Protein AF-A0A537PAB4-F1 (afdb_monomer)

Foldseek 3Di:
DFDDDDDPDGDDDDDPVRVVVVVVVVVCPVPDPDDDDDDDDDCVVVVVVQVVCQVVCCVVPVDGDDCVVVVLVVVVVVCVVVQQVVWDDDPPDIGGDPDDDDDDDDD

Secondary structure (DSSP, 8-state):
-PPPTT-S----PPPHHHHHHHHHHHHHHHHS-----------HHHHHHHHHHHHHHHHHHSS---HHHHHHHHHHHHHHH-GGGG-EEETTEEE--SS--------

pLDDT: mean 88.81, std 9.01, range [49.41, 95.56]

Mean predicted aligned error: 7.57 Å

Sequence (107 aa):
SVPAAGAREVRVRMTRLRRRIAERLKAAQNTAAMLTTFNEIDMTEAIALRERYREAFEKKHGARLGFMSIFVKAAIVALKELPAVNAEIDGDDIVYKNHYDIGVAVG

Structure (mmCIF, N/CA/C/O backbone):
data_AF-A0A537PAB4-F1
#
_entry.id   AF-A0A537PAB4-F1
#
loop_
_atom_site.group_PDB
_atom_site.id
_atom_site.type_symbol
_atom_site.label_atom_id
_atom_site.label_alt_id
_atom_site.label_comp_id
_atom_site.label_asym_id
_atom_site.label_entity_id
_atom_site.label_seq_id
_atom_site.pdbx_PDB_ins_code
_atom_site.Cartn_x
_atom_site.Cartn_y
_atom_site.Cartn_z
_atom_site.occupancy
_atom_site.B_iso_or_equiv
_atom_site.auth_seq_id
_atom_site.auth_comp_id
_atom_site.auth_asym_id
_atom_site.auth_atom_id
_atom_site.pdbx_PDB_model_num
ATOM 1 N N . SER A 1 1 ? 28.835 -1.577 17.883 1.00 49.41 1 SER A N 1
ATOM 2 C CA . SER A 1 1 ? 29.528 -0.580 18.718 1.00 49.41 1 SER A CA 1
ATOM 3 C C . SER A 1 1 ? 29.946 0.576 17.828 1.00 49.41 1 SER A C 1
ATOM 5 O O . SER A 1 1 ? 30.578 0.342 16.805 1.00 49.41 1 SER A O 1
ATOM 7 N N . VAL A 1 2 ? 29.513 1.798 18.138 1.00 52.91 2 VAL A N 1
ATOM 8 C CA . VAL A 1 2 ? 29.962 3.008 17.424 1.00 52.91 2 VAL A CA 1
ATOM 9 C C . VAL A 1 2 ? 31.292 3.440 18.059 1.00 52.91 2 VAL A C 1
ATOM 11 O O . VAL A 1 2 ? 31.332 3.503 19.288 1.00 52.91 2 VAL A O 1
ATOM 14 N N . PRO A 1 3 ? 32.385 3.666 17.303 1.00 55.53 3 PRO A N 1
ATOM 15 C CA . PRO A 1 3 ? 33.638 4.125 17.884 1.00 55.53 3 PRO A CA 1
ATOM 16 C C . PRO A 1 3 ? 33.645 5.644 18.119 1.00 55.53 3 PRO A C 1
ATOM 18 O O . PRO A 1 3 ? 32.824 6.384 17.582 1.00 55.53 3 PRO A O 1
ATOM 21 N N . ALA A 1 4 ? 34.581 6.041 18.981 1.00 58.00 4 ALA A N 1
ATOM 22 C CA . ALA A 1 4 ? 34.696 7.293 19.720 1.00 58.00 4 ALA A CA 1
ATOM 23 C C . ALA A 1 4 ? 34.581 8.602 18.917 1.00 58.00 4 ALA A C 1
ATOM 25 O O . ALA A 1 4 ? 35.025 8.716 17.774 1.00 58.00 4 ALA A O 1
ATOM 26 N N . ALA A 1 5 ? 34.053 9.618 19.607 1.00 60.72 5 ALA A N 1
ATOM 27 C CA . ALA A 1 5 ? 34.076 11.019 19.213 1.00 60.72 5 ALA A CA 1
ATOM 28 C C . ALA A 1 5 ? 35.520 11.480 18.935 1.00 60.72 5 ALA A C 1
ATOM 30 O O . ALA A 1 5 ? 36.356 11.485 19.836 1.00 60.72 5 ALA A O 1
ATOM 31 N N . GLY A 1 6 ? 35.815 11.838 17.681 1.00 65.12 6 GLY A N 1
ATOM 32 C CA . GLY A 1 6 ? 37.128 12.359 17.282 1.00 65.12 6 GLY A CA 1
ATOM 33 C C . GLY A 1 6 ? 37.422 12.323 15.778 1.00 65.12 6 GLY A C 1
ATOM 34 O O . GLY A 1 6 ? 38.189 13.148 15.291 1.00 65.12 6 GLY A O 1
ATOM 35 N N . ALA A 1 7 ? 36.791 11.431 15.010 1.00 64.38 7 ALA A N 1
ATOM 36 C CA . ALA A 1 7 ? 36.906 11.424 13.549 1.00 64.38 7 ALA A CA 1
ATOM 37 C 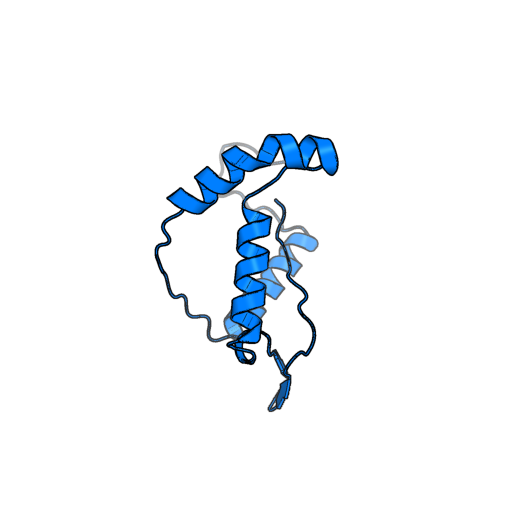C . ALA A 1 7 ? 35.758 12.223 12.907 1.00 64.38 7 ALA A C 1
ATOM 39 O O . ALA A 1 7 ? 34.600 12.020 13.267 1.00 64.38 7 ALA A O 1
ATOM 40 N N . ARG A 1 8 ? 36.062 13.097 11.929 1.00 80.12 8 ARG A N 1
ATOM 41 C CA . ARG A 1 8 ? 35.040 13.831 11.145 1.00 80.12 8 ARG A CA 1
ATOM 42 C C . ARG A 1 8 ? 34.053 12.897 10.432 1.00 80.12 8 ARG A C 1
ATOM 44 O O . ARG A 1 8 ? 32.939 13.311 10.140 1.00 80.12 8 ARG A O 1
ATOM 51 N N . GLU A 1 9 ? 34.445 11.646 10.188 1.00 79.31 9 GLU A N 1
ATOM 52 C CA . GLU A 1 9 ? 33.599 10.623 9.580 1.00 79.31 9 GLU A CA 1
ATOM 53 C C . GLU A 1 9 ? 33.793 9.265 10.263 1.00 79.31 9 GLU A C 1
ATOM 55 O O . GLU A 1 9 ? 34.917 8.843 10.542 1.00 79.31 9 GLU A O 1
ATOM 60 N N . VAL A 1 10 ? 32.690 8.544 10.476 1.00 81.44 10 VAL A N 1
ATOM 61 C CA . VAL A 1 10 ? 32.688 7.168 10.987 1.00 81.44 10 VAL A CA 1
ATOM 62 C C . VAL A 1 10 ? 32.128 6.244 9.913 1.00 81.44 10 VAL A C 1
ATOM 64 O O . VAL A 1 10 ? 30.950 6.305 9.562 1.00 81.44 10 VAL A O 1
ATOM 67 N N . ARG A 1 11 ? 32.971 5.343 9.398 1.00 81.62 11 ARG A N 1
ATOM 68 C CA . ARG A 1 11 ? 32.565 4.347 8.402 1.00 81.62 11 ARG A CA 1
ATOM 69 C C . ARG A 1 11 ? 32.077 3.076 9.090 1.00 81.62 11 ARG A C 1
ATOM 71 O O . ARG A 1 11 ? 32.861 2.338 9.679 1.00 81.62 11 ARG A O 1
ATOM 78 N N . VAL A 1 12 ? 30.787 2.780 8.955 1.00 86.50 12 VAL A N 1
ATOM 79 C CA . VAL A 1 12 ? 30.184 1.536 9.455 1.00 86.50 12 VAL A CA 1
ATOM 80 C C . VAL A 1 12 ? 29.915 0.590 8.289 1.00 86.50 12 VAL A C 1
ATOM 82 O O . VAL A 1 12 ? 29.260 0.954 7.312 1.00 86.50 12 VAL A O 1
ATOM 85 N N . ARG A 1 13 ? 30.400 -0.653 8.382 1.00 87.50 13 ARG A N 1
ATOM 86 C CA . ARG A 1 13 ? 30.122 -1.679 7.368 1.00 87.50 13 ARG A CA 1
ATOM 87 C C . ARG A 1 13 ? 28.653 -2.097 7.439 1.00 87.50 13 ARG A C 1
ATOM 89 O O . ARG A 1 13 ? 28.166 -2.486 8.496 1.00 87.50 13 ARG A O 1
ATOM 96 N N . MET A 1 14 ? 27.955 -2.056 6.304 1.00 91.69 14 MET A N 1
ATOM 97 C CA . MET A 1 14 ? 26.572 -2.529 6.226 1.00 91.69 14 MET A CA 1
ATOM 98 C C . MET A 1 14 ? 26.466 -4.019 6.556 1.00 91.69 14 MET A C 1
ATOM 100 O O . MET A 1 14 ? 27.265 -4.835 6.083 1.00 91.69 14 MET A O 1
ATOM 104 N N . THR A 1 15 ? 25.419 -4.372 7.301 1.00 93.94 15 THR A N 1
ATOM 105 C CA . THR A 1 15 ? 25.001 -5.764 7.473 1.00 93.94 15 THR A CA 1
ATOM 106 C C . THR A 1 15 ? 24.521 -6.338 6.139 1.00 93.94 15 THR A C 1
ATOM 108 O O . THR A 1 15 ? 24.104 -5.605 5.238 1.00 93.94 15 THR A O 1
ATOM 111 N N . ARG A 1 16 ? 24.563 -7.669 6.000 1.00 92.69 16 ARG A N 1
ATOM 112 C CA . ARG A 1 16 ? 24.121 -8.357 4.774 1.00 92.69 16 ARG A CA 1
ATOM 113 C C . ARG A 1 16 ? 22.667 -8.023 4.417 1.00 92.69 16 ARG A C 1
ATOM 115 O O . ARG A 1 16 ? 22.385 -7.734 3.260 1.00 92.69 16 ARG A O 1
ATOM 122 N N . LEU A 1 17 ? 21.775 -7.998 5.413 1.00 93.12 17 LEU A N 1
ATOM 123 C CA . LEU A 1 17 ? 20.364 -7.647 5.225 1.00 93.12 17 LEU A CA 1
ATOM 124 C C . LEU A 1 17 ? 20.203 -6.222 4.679 1.00 93.12 17 LEU A C 1
ATOM 126 O O . LEU A 1 17 ? 19.541 -6.022 3.665 1.00 93.12 17 LEU A O 1
ATOM 130 N N . ARG A 1 18 ? 20.866 -5.239 5.304 1.00 90.50 18 ARG A N 1
ATOM 131 C CA . ARG A 1 18 ? 20.775 -3.831 4.890 1.00 90.50 18 ARG A CA 1
ATOM 132 C C . ARG A 1 18 ? 21.309 -3.609 3.477 1.00 90.50 18 ARG A C 1
ATOM 134 O O . ARG A 1 18 ? 20.734 -2.829 2.727 1.00 90.50 18 ARG A O 1
ATOM 141 N N . ARG A 1 19 ? 22.371 -4.327 3.104 1.00 92.50 19 ARG A N 1
ATOM 142 C CA . ARG A 1 19 ? 22.909 -4.296 1.742 1.00 92.50 19 ARG A CA 1
ATOM 143 C C . ARG A 1 19 ? 21.891 -4.804 0.718 1.00 92.50 19 ARG A C 1
ATOM 145 O O . ARG A 1 19 ? 21.631 -4.109 -0.253 1.00 92.50 19 ARG A O 1
ATOM 152 N N . ARG A 1 20 ? 21.265 -5.958 0.973 1.00 93.38 20 ARG A N 1
ATOM 153 C CA . ARG A 1 20 ? 20.261 -6.537 0.065 1.00 93.38 20 ARG A CA 1
ATOM 154 C C . ARG A 1 20 ? 19.024 -5.645 -0.089 1.00 93.38 20 ARG A C 1
ATOM 156 O O . ARG A 1 20 ? 18.473 -5.556 -1.180 1.00 93.38 20 ARG A O 1
ATOM 163 N N . ILE A 1 21 ? 18.596 -4.969 0.980 1.00 91.19 21 ILE A N 1
ATOM 164 C CA . ILE A 1 21 ? 17.514 -3.973 0.907 1.00 91.19 21 ILE A CA 1
ATOM 165 C C . ILE A 1 21 ? 17.916 -2.820 -0.021 1.00 91.19 21 ILE A C 1
ATOM 167 O O . ILE A 1 21 ? 17.148 -2.462 -0.908 1.00 91.19 21 ILE A O 1
ATOM 171 N N . ALA A 1 22 ? 19.128 -2.279 0.137 1.00 90.69 22 ALA A N 1
ATOM 172 C CA . ALA A 1 22 ? 19.621 -1.191 -0.707 1.00 90.69 22 ALA A CA 1
ATOM 173 C C . ALA A 1 22 ? 19.722 -1.594 -2.189 1.00 90.69 22 ALA A C 1
ATOM 175 O O . ALA A 1 22 ? 19.297 -0.835 -3.057 1.00 90.69 22 ALA A O 1
ATOM 176 N N . GLU A 1 23 ? 20.223 -2.799 -2.474 1.00 92.69 23 GLU A N 1
ATOM 177 C CA . GLU A 1 23 ? 20.284 -3.356 -3.832 1.00 92.69 23 GLU A CA 1
ATOM 178 C C . GLU A 1 23 ? 18.887 -3.432 -4.471 1.00 92.69 23 GLU A C 1
ATOM 180 O O . GLU A 1 23 ? 18.695 -2.954 -5.588 1.00 92.69 23 GLU A O 1
ATOM 185 N N . ARG A 1 24 ? 17.889 -3.953 -3.743 1.00 91.81 24 ARG A N 1
ATOM 186 C CA . ARG A 1 24 ? 16.502 -4.051 -4.233 1.00 91.81 24 ARG A CA 1
ATOM 187 C C . ARG A 1 24 ? 15.852 -2.690 -4.466 1.00 91.81 24 ARG A C 1
ATOM 189 O O . ARG A 1 24 ? 15.206 -2.501 -5.490 1.00 91.81 24 ARG A O 1
ATOM 196 N N . LEU A 1 25 ? 16.043 -1.739 -3.550 1.00 90.44 25 LEU A N 1
ATOM 197 C CA . LEU A 1 25 ? 15.516 -0.380 -3.707 1.00 90.44 25 LEU A CA 1
ATOM 198 C C . LEU A 1 25 ? 16.095 0.300 -4.949 1.00 90.44 25 LEU A C 1
ATOM 200 O O . LEU A 1 25 ? 15.359 0.928 -5.708 1.00 90.44 25 LEU A O 1
ATOM 204 N N . LYS A 1 26 ? 17.401 0.140 -5.190 1.00 91.38 26 LYS A N 1
ATOM 205 C CA . LYS A 1 26 ? 18.042 0.720 -6.370 1.00 91.38 26 LYS A CA 1
ATOM 206 C C . LYS A 1 26 ? 17.570 0.058 -7.666 1.00 91.38 26 LYS A C 1
ATOM 208 O O . LYS A 1 26 ? 17.348 0.758 -8.649 1.00 91.38 26 LYS A O 1
ATOM 213 N N . ALA A 1 27 ? 17.385 -1.262 -7.662 1.00 90.75 27 ALA A N 1
ATOM 214 C CA . ALA A 1 27 ? 16.842 -1.986 -8.809 1.00 90.75 27 ALA A CA 1
ATOM 215 C C . ALA A 1 27 ? 15.421 -1.515 -9.166 1.00 90.75 27 ALA A C 1
ATOM 217 O O . ALA A 1 27 ? 15.147 -1.257 -10.337 1.00 90.75 27 ALA A O 1
ATOM 218 N N . ALA A 1 28 ? 14.552 -1.317 -8.168 1.00 88.44 28 ALA A N 1
ATOM 219 C CA . ALA A 1 28 ? 13.193 -0.816 -8.381 1.00 88.44 28 ALA A CA 1
ATOM 220 C C . ALA A 1 28 ? 13.183 0.575 -9.040 1.00 88.44 28 ALA A C 1
ATOM 222 O O . ALA A 1 28 ? 12.472 0.780 -10.017 1.00 88.44 28 ALA A O 1
ATOM 223 N N . GLN A 1 29 ? 14.034 1.495 -8.571 1.00 86.88 29 GLN A N 1
ATOM 224 C CA . GLN A 1 29 ? 14.158 2.840 -9.150 1.00 86.88 29 GLN A CA 1
ATOM 225 C C . GLN A 1 29 ? 14.658 2.849 -10.595 1.00 86.88 29 GLN A C 1
ATOM 227 O O . GLN A 1 29 ? 14.286 3.723 -11.365 1.00 86.88 29 GLN A O 1
ATOM 232 N N . ASN A 1 30 ? 15.553 1.926 -10.948 1.00 88.12 30 ASN A N 1
ATOM 233 C CA . ASN A 1 30 ? 16.102 1.866 -12.301 1.00 88.12 30 ASN A CA 1
ATOM 234 C C . ASN A 1 30 ? 15.125 1.213 -13.293 1.00 88.12 30 ASN A C 1
ATOM 236 O O . ASN A 1 30 ? 15.192 1.505 -14.480 1.00 88.12 30 ASN A O 1
ATOM 240 N N . THR A 1 31 ? 14.270 0.307 -12.811 1.00 87.62 31 THR A N 1
ATOM 241 C CA . THR A 1 31 ? 13.345 -0.468 -13.653 1.00 87.62 31 THR A CA 1
ATOM 242 C C . THR A 1 31 ? 12.032 0.278 -13.867 1.00 87.62 31 THR A C 1
ATOM 244 O O . THR A 1 31 ? 11.504 0.299 -14.973 1.00 87.62 31 THR A O 1
ATOM 247 N N . ALA A 1 32 ? 11.502 0.901 -12.813 1.00 86.31 32 ALA A N 1
ATOM 248 C CA . ALA A 1 32 ? 10.229 1.601 -12.869 1.00 86.31 32 ALA A CA 1
ATOM 249 C C . ALA A 1 32 ? 10.429 3.101 -13.117 1.00 86.31 32 ALA A C 1
ATOM 251 O O . ALA A 1 32 ? 11.184 3.766 -12.407 1.00 86.31 32 ALA A O 1
ATOM 252 N N . ALA A 1 33 ? 9.673 3.661 -14.063 1.00 88.06 33 ALA A N 1
ATOM 253 C CA . ALA A 1 33 ? 9.505 5.106 -14.187 1.00 88.06 33 ALA A CA 1
ATOM 254 C C . ALA A 1 33 ? 8.617 5.614 -13.035 1.00 88.06 33 ALA A C 1
ATOM 256 O O . ALA A 1 33 ? 7.397 5.708 -13.155 1.00 88.06 33 ALA A O 1
ATOM 257 N N . MET A 1 34 ? 9.230 5.880 -11.880 1.00 89.00 34 MET A N 1
ATOM 258 C CA . MET A 1 34 ? 8.515 6.294 -10.672 1.00 89.00 34 MET A CA 1
ATOM 259 C C . MET A 1 34 ? 8.106 7.768 -10.760 1.00 89.00 34 MET A C 1
ATOM 261 O O . MET A 1 34 ? 8.956 8.657 -10.745 1.00 89.00 34 MET A O 1
ATOM 265 N N . LEU A 1 35 ? 6.800 8.020 -10.803 1.00 93.38 35 LEU A N 1
ATOM 266 C CA . LEU A 1 35 ? 6.206 9.354 -10.731 1.00 93.38 35 LEU A CA 1
ATOM 267 C C . LEU A 1 35 ? 5.276 9.426 -9.519 1.00 93.38 35 LEU A C 1
ATOM 269 O O . LEU A 1 35 ? 4.641 8.435 -9.161 1.00 93.38 35 LEU A O 1
ATOM 273 N N . THR A 1 36 ? 5.190 10.601 -8.896 1.00 92.50 36 THR A N 1
ATOM 274 C CA . THR A 1 36 ? 4.385 10.804 -7.686 1.00 92.50 36 THR A CA 1
ATOM 275 C C . THR A 1 36 ? 3.347 11.887 -7.924 1.00 92.50 36 THR A C 1
ATOM 277 O O . THR A 1 36 ? 3.686 13.015 -8.273 1.00 92.50 36 THR A O 1
ATOM 280 N N . THR A 1 37 ? 2.083 11.552 -7.689 1.00 92.00 37 THR A N 1
ATOM 281 C CA . THR A 1 37 ? 0.959 12.492 -7.682 1.00 92.00 37 THR A CA 1
ATOM 282 C C . THR A 1 37 ? 0.461 12.682 -6.256 1.00 92.00 37 THR A C 1
ATOM 284 O O . THR A 1 37 ? 0.407 11.718 -5.492 1.00 92.00 37 THR A O 1
ATOM 287 N N . PHE A 1 38 ? 0.058 13.902 -5.908 1.00 93.12 38 PHE A N 1
ATOM 288 C CA . PHE A 1 38 ? -0.444 14.241 -4.578 1.00 93.12 38 PHE A CA 1
ATOM 289 C C . PHE A 1 38 ? -1.884 14.732 -4.667 1.00 93.12 38 PHE A C 1
ATOM 291 O O . PHE A 1 38 ? -2.233 15.441 -5.605 1.00 93.12 38 PHE A O 1
ATOM 298 N N . ASN A 1 39 ? -2.690 14.356 -3.679 1.00 93.12 39 ASN A N 1
ATOM 299 C CA . ASN A 1 39 ? -4.055 14.831 -3.492 1.00 93.12 39 ASN A CA 1
ATOM 300 C C . ASN A 1 39 ? -4.309 15.039 -1.996 1.00 93.12 39 ASN A C 1
ATOM 302 O O . ASN A 1 39 ? -3.678 14.389 -1.159 1.00 93.12 39 ASN A O 1
ATOM 306 N N . GLU A 1 40 ? -5.259 15.910 -1.680 1.00 93.69 40 GLU A N 1
ATOM 307 C CA . GLU A 1 40 ? -5.755 16.133 -0.323 1.00 93.69 40 GLU A CA 1
ATOM 308 C C . GLU A 1 40 ? -7.099 15.418 -0.139 1.00 93.69 40 GLU A C 1
ATOM 310 O O . GLU A 1 40 ? -7.869 15.270 -1.089 1.00 93.69 40 GLU A O 1
ATOM 315 N N . ILE A 1 41 ? -7.370 14.938 1.076 1.00 92.12 41 ILE A N 1
ATOM 316 C CA . ILE A 1 41 ? -8.604 14.215 1.409 1.00 92.12 41 ILE A CA 1
ATOM 317 C C . ILE A 1 41 ? -9.157 14.779 2.715 1.00 92.12 41 ILE A C 1
ATOM 319 O O . ILE A 1 41 ? -8.435 14.859 3.711 1.00 92.12 41 ILE A O 1
ATOM 323 N N . ASP A 1 42 ? -10.446 15.120 2.723 1.00 94.69 42 ASP A N 1
ATOM 324 C CA . ASP A 1 42 ? -11.166 15.460 3.949 1.00 94.69 42 ASP A CA 1
ATOM 325 C C . ASP A 1 42 ? -11.504 14.188 4.745 1.00 94.69 42 ASP A C 1
ATOM 327 O O . ASP A 1 42 ? -12.169 13.271 4.259 1.00 94.69 42 ASP A O 1
ATOM 331 N N . MET A 1 43 ? -11.030 14.136 5.989 1.00 94.88 43 MET A N 1
ATOM 332 C CA . MET A 1 43 ? -11.177 12.996 6.897 1.00 94.88 43 MET A CA 1
ATOM 333 C C . MET A 1 43 ? -12.309 13.165 7.918 1.00 94.88 43 MET A C 1
ATOM 335 O O . MET A 1 43 ? -12.524 12.252 8.720 1.00 94.88 43 MET A O 1
ATOM 339 N N . THR A 1 44 ? -13.034 14.287 7.908 1.00 95.25 44 THR A N 1
ATOM 340 C CA . THR A 1 44 ? -14.046 14.639 8.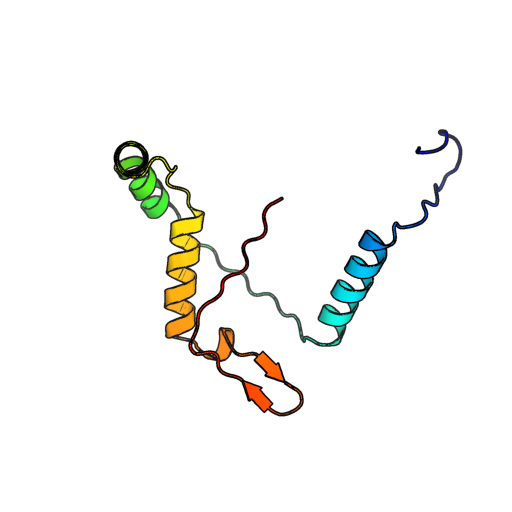921 1.00 95.25 44 THR A CA 1
ATOM 341 C C . THR A 1 44 ? -15.062 13.514 9.137 1.00 95.25 44 THR A C 1
ATOM 343 O O . THR A 1 44 ? -15.221 13.015 10.254 1.00 95.25 44 THR A O 1
ATOM 346 N N . GLU A 1 45 ? -15.672 13.013 8.061 1.00 93.19 45 GLU A N 1
ATOM 347 C CA . GLU A 1 45 ? -16.662 11.931 8.148 1.00 93.19 45 GLU A CA 1
ATOM 348 C C . GLU A 1 45 ? -16.052 10.583 8.548 1.00 93.19 45 GLU A C 1
ATOM 350 O O . GLU A 1 45 ? -16.658 9.817 9.300 1.00 93.19 45 GLU A O 1
ATOM 355 N N . ALA A 1 46 ? -14.830 10.286 8.101 1.00 92.25 46 ALA A N 1
ATOM 356 C CA . ALA A 1 46 ? -14.143 9.046 8.459 1.00 92.25 46 ALA A CA 1
ATOM 357 C C . ALA A 1 46 ? -13.799 9.000 9.959 1.00 92.25 46 ALA A C 1
ATOM 359 O O . ALA A 1 46 ? -13.893 7.944 10.595 1.00 92.25 46 ALA A O 1
ATOM 360 N N . ILE A 1 47 ? -13.433 10.145 10.538 1.00 93.31 47 ILE A N 1
ATOM 361 C CA . ILE A 1 47 ? -13.195 10.299 11.975 1.00 93.31 47 ILE A CA 1
ATOM 362 C C . ILE A 1 47 ? -14.512 10.160 12.739 1.00 93.31 47 ILE A C 1
ATOM 364 O O . ILE A 1 47 ? -14.596 9.318 13.635 1.00 93.31 47 ILE A O 1
ATOM 368 N N . ALA A 1 48 ? -15.558 10.879 12.327 1.00 93.88 48 ALA A N 1
ATOM 369 C CA . ALA A 1 48 ? -16.872 10.804 12.960 1.00 93.88 48 ALA A CA 1
ATOM 370 C C . ALA A 1 48 ? -17.473 9.387 12.901 1.00 93.88 48 ALA A C 1
ATOM 372 O O . ALA A 1 48 ? -18.132 8.936 13.840 1.00 93.88 48 ALA A O 1
ATOM 373 N N . LEU A 1 49 ? -17.266 8.651 11.805 1.00 91.62 49 LEU A N 1
ATOM 374 C CA . LEU A 1 49 ? -17.666 7.247 11.681 1.00 91.62 49 LEU A CA 1
ATOM 375 C C . LEU A 1 49 ? -16.918 6.372 12.692 1.00 91.62 49 LEU A C 1
ATOM 377 O O . LEU A 1 49 ? -17.526 5.558 13.391 1.00 91.62 49 LEU A O 1
ATOM 381 N N . ARG A 1 50 ? -15.597 6.542 12.781 1.00 91.19 50 ARG A N 1
ATOM 382 C CA . ARG A 1 50 ? -14.768 5.779 13.713 1.00 91.19 50 ARG A CA 1
ATOM 383 C C . ARG A 1 50 ? -15.183 6.043 15.155 1.00 91.19 50 ARG A C 1
ATOM 385 O O . ARG A 1 50 ? -15.309 5.086 15.908 1.00 91.19 50 ARG A O 1
ATOM 392 N N . GLU A 1 51 ? -15.412 7.292 15.542 1.00 91.88 51 GLU A N 1
ATOM 393 C CA . GLU A 1 51 ? -15.840 7.646 16.901 1.00 91.88 51 GLU A CA 1
ATOM 394 C C . GLU A 1 51 ? -17.178 7.005 17.265 1.00 91.88 51 GLU A C 1
ATOM 396 O O . GLU A 1 51 ? -17.288 6.390 18.324 1.00 91.88 51 GLU A O 1
ATOM 401 N N . ARG A 1 52 ? -18.153 7.046 16.349 1.00 92.94 52 ARG A N 1
ATOM 402 C CA . ARG A 1 52 ? -19.480 6.449 16.554 1.00 92.94 52 ARG A CA 1
ATOM 403 C C . ARG A 1 52 ? -19.441 4.935 16.768 1.00 92.94 52 ARG A C 1
ATOM 405 O O . ARG A 1 52 ? -20.198 4.419 17.584 1.00 92.94 52 ARG A O 1
ATOM 412 N N . TYR A 1 53 ? -18.584 4.213 16.043 1.00 91.38 53 TYR A N 1
ATOM 413 C CA . TYR A 1 53 ? -18.624 2.743 16.015 1.00 91.38 53 TYR A CA 1
ATOM 414 C C . TYR A 1 53 ? -17.458 2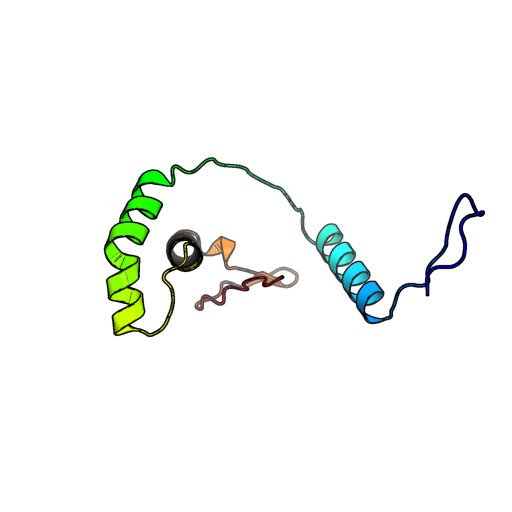.043 16.711 1.00 91.38 53 TYR A C 1
ATOM 416 O O . TYR A 1 53 ? -17.516 0.825 16.888 1.00 91.38 53 TYR A O 1
ATOM 424 N N . ARG A 1 54 ? -16.412 2.763 17.129 1.00 89.75 54 ARG A N 1
ATOM 425 C CA . ARG A 1 54 ? -15.203 2.171 17.724 1.00 89.75 54 ARG A CA 1
ATOM 426 C C . ARG A 1 54 ? -15.520 1.263 18.910 1.00 89.75 54 ARG A C 1
ATOM 428 O O . ARG A 1 54 ? -15.039 0.135 18.927 1.00 89.75 54 ARG A O 1
ATOM 435 N N . GLU A 1 55 ? -16.312 1.731 19.872 1.00 91.25 55 GLU A N 1
ATOM 436 C CA . GLU A 1 55 ? -16.595 0.969 21.098 1.00 91.25 55 GLU A CA 1
ATOM 437 C C . GLU A 1 55 ? -17.447 -0.273 20.821 1.00 91.25 55 GLU A C 1
ATOM 439 O O . GLU A 1 55 ? -17.142 -1.369 21.292 1.00 91.25 55 GLU A O 1
ATOM 444 N N . ALA A 1 56 ? -18.486 -0.123 19.995 1.00 93.00 56 ALA A N 1
ATOM 445 C CA . ALA A 1 56 ? -19.341 -1.234 19.591 1.00 93.00 56 ALA A CA 1
ATOM 446 C C . ALA A 1 56 ? -18.559 -2.297 18.799 1.00 93.00 56 ALA A C 1
ATOM 448 O O . ALA A 1 56 ? -18.748 -3.497 19.009 1.00 93.00 56 ALA A O 1
ATOM 449 N N . PHE A 1 57 ? -17.658 -1.864 17.912 1.00 93.12 57 PHE A N 1
ATOM 450 C CA . PHE A 1 57 ? -16.809 -2.748 17.121 1.00 93.12 57 PHE A CA 1
ATOM 451 C C . PHE A 1 57 ? -15.806 -3.502 18.000 1.00 93.12 57 PHE A C 1
ATOM 453 O O . PHE A 1 57 ? -15.690 -4.721 17.877 1.00 93.12 57 PHE A O 1
ATOM 460 N N . GLU A 1 58 ? -15.142 -2.810 18.929 1.00 93.25 58 GLU A N 1
ATOM 461 C CA . GLU A 1 58 ? -14.182 -3.417 19.858 1.00 93.25 58 GLU A CA 1
ATOM 462 C C . GLU A 1 58 ? -14.863 -4.444 20.770 1.00 93.25 58 GLU A C 1
ATOM 464 O O . GLU A 1 58 ? -14.364 -5.559 20.915 1.00 93.25 58 GLU A O 1
ATOM 469 N N . LYS A 1 59 ? -16.063 -4.141 21.282 1.00 94.25 59 LYS A N 1
ATOM 470 C CA . LYS A 1 59 ? -16.847 -5.080 22.098 1.00 94.25 59 LYS A CA 1
ATOM 471 C C . LYS A 1 59 ? -17.280 -6.332 21.328 1.00 94.25 59 LYS A C 1
ATOM 473 O O . LYS A 1 59 ? -17.326 -7.415 21.904 1.00 94.25 59 LYS A O 1
ATOM 478 N N . LYS A 1 60 ? -17.629 -6.194 20.046 1.00 95.56 60 LYS A N 1
ATOM 479 C CA . LYS A 1 60 ? -18.131 -7.304 19.220 1.00 95.56 60 LYS A CA 1
ATOM 480 C C . LYS A 1 60 ? -17.015 -8.172 18.637 1.00 95.56 60 LYS A C 1
ATOM 482 O O . LYS A 1 60 ? -17.185 -9.383 18.536 1.00 95.56 60 LYS A O 1
ATOM 487 N N . HIS A 1 61 ? -15.913 -7.560 18.213 1.00 91.88 61 HIS A N 1
ATOM 488 C CA . HIS A 1 61 ? -14.867 -8.222 17.430 1.00 91.88 61 HIS A CA 1
ATOM 489 C C . HIS A 1 61 ? -13.540 -8.383 18.182 1.00 91.88 61 HIS A C 1
ATOM 491 O O . HIS A 1 61 ? -12.637 -9.031 17.661 1.00 91.88 61 HIS A O 1
ATOM 497 N N . GLY A 1 62 ? -13.393 -7.793 19.375 1.00 90.44 62 GLY A N 1
ATOM 498 C CA . GLY A 1 62 ? -12.154 -7.850 20.161 1.00 90.44 62 GLY A CA 1
ATOM 499 C C . GLY A 1 62 ? -10.967 -7.131 19.509 1.00 90.44 62 GLY A C 1
ATOM 500 O O . GLY A 1 62 ? -9.832 -7.287 19.949 1.00 90.44 62 GLY A O 1
ATOM 501 N N . ALA A 1 63 ? -11.214 -6.357 18.449 1.00 89.81 63 ALA A N 1
ATOM 502 C CA . ALA A 1 63 ? -10.208 -5.641 17.679 1.00 89.81 63 ALA A CA 1
ATOM 503 C C . ALA A 1 63 ? -10.563 -4.156 17.600 1.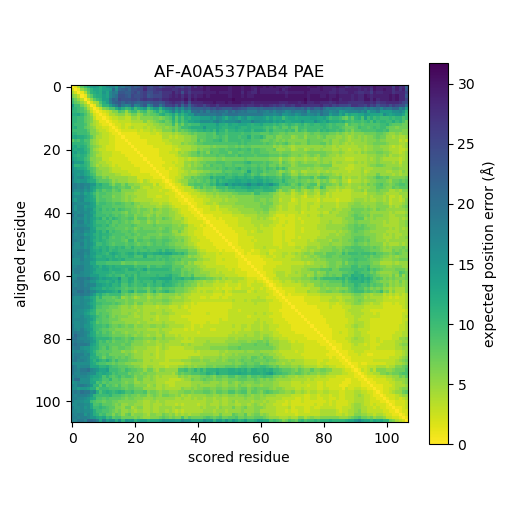00 89.81 63 ALA A C 1
ATOM 505 O O . ALA A 1 63 ? -11.732 -3.781 17.525 1.00 89.81 63 ALA A O 1
ATOM 506 N N . ARG A 1 64 ? -9.545 -3.294 17.582 1.00 87.19 64 ARG A N 1
ATOM 507 C CA . ARG A 1 64 ? -9.745 -1.844 17.486 1.00 87.19 64 ARG A CA 1
ATOM 508 C C . ARG A 1 64 ? -10.068 -1.433 16.056 1.00 87.19 64 ARG A C 1
ATOM 510 O O . ARG A 1 64 ? -9.369 -1.814 15.119 1.00 87.19 64 ARG A O 1
ATOM 517 N N . LEU A 1 65 ? -11.069 -0.569 15.901 1.00 89.75 65 LEU A N 1
ATOM 518 C CA . LEU A 1 65 ? -11.378 0.047 14.614 1.00 89.75 65 LEU A CA 1
ATOM 519 C C . LEU A 1 65 ? -10.355 1.153 14.293 1.00 89.75 65 LEU A C 1
ATOM 521 O O . LEU A 1 65 ? -10.345 2.225 14.912 1.00 89.75 65 LEU A O 1
ATOM 525 N N . GLY A 1 66 ? -9.468 0.872 13.337 1.00 88.06 66 GLY A N 1
ATOM 526 C CA . GLY A 1 66 ? -8.441 1.795 12.845 1.00 88.06 66 GLY A CA 1
ATOM 527 C C . GLY A 1 66 ? -8.744 2.343 11.448 1.00 88.06 66 GLY A C 1
ATOM 528 O O . GLY A 1 66 ? -9.462 1.717 10.668 1.00 88.06 66 GLY A O 1
ATOM 529 N N . PHE A 1 67 ? -8.141 3.484 11.102 1.00 89.81 67 PHE A N 1
ATOM 530 C CA . PHE A 1 67 ? -8.326 4.140 9.798 1.00 89.81 67 PHE A CA 1
ATOM 531 C C . PHE A 1 67 ? -7.825 3.311 8.611 1.00 89.81 67 PHE A C 1
ATOM 533 O O . PHE A 1 67 ? -8.411 3.373 7.536 1.00 89.81 67 PHE A O 1
ATOM 540 N N . MET A 1 68 ? -6.804 2.469 8.819 1.00 91.12 68 MET A N 1
ATOM 541 C CA . MET A 1 68 ? -6.272 1.590 7.771 1.00 91.12 68 MET A CA 1
ATOM 542 C C . MET A 1 68 ? -7.349 0.705 7.139 1.00 91.12 68 MET A C 1
ATOM 544 O O . MET A 1 68 ? -7.293 0.453 5.944 1.00 91.12 68 MET A O 1
ATOM 548 N N . SER A 1 69 ? -8.360 0.282 7.905 1.00 89.75 69 SER A N 1
ATOM 549 C CA . SER A 1 69 ? -9.468 -0.516 7.366 1.00 89.75 69 SER A CA 1
ATOM 550 C C . SER A 1 69 ? -10.287 0.242 6.311 1.00 89.75 69 SER A C 1
ATOM 552 O O . SER A 1 69 ? -10.664 -0.338 5.293 1.00 89.75 69 SER A O 1
ATOM 554 N N . ILE A 1 70 ? -10.493 1.549 6.512 1.00 92.06 70 ILE A N 1
ATOM 555 C CA . ILE A 1 70 ? -11.190 2.434 5.572 1.00 92.06 70 ILE A CA 1
ATOM 556 C C . ILE A 1 70 ? -10.336 2.619 4.315 1.00 92.06 70 ILE A C 1
ATOM 558 O O . ILE A 1 70 ? -10.837 2.437 3.208 1.00 92.06 70 ILE A O 1
ATOM 562 N N . PHE A 1 71 ? -9.039 2.896 4.475 1.00 92.88 71 PHE A N 1
ATOM 563 C CA . PHE A 1 71 ? -8.127 3.096 3.344 1.00 92.88 71 PHE A CA 1
ATOM 564 C C . PHE A 1 71 ? -7.940 1.837 2.500 1.00 92.88 71 PHE A C 1
ATOM 566 O O . PHE A 1 71 ? -8.005 1.909 1.278 1.00 92.88 71 PHE A O 1
ATOM 573 N N . VAL A 1 72 ? -7.778 0.674 3.133 1.00 94.00 72 VAL A N 1
ATOM 574 C CA . VAL A 1 72 ? -7.669 -0.612 2.429 1.00 94.00 72 VAL A CA 1
ATOM 575 C C . VAL A 1 72 ? -8.956 -0.901 1.660 1.00 94.00 72 VAL A C 1
ATOM 577 O O . VAL A 1 72 ? -8.903 -1.293 0.496 1.00 94.00 72 VAL A O 1
ATOM 580 N N . LYS A 1 73 ? -10.128 -0.658 2.264 1.00 93.31 73 LYS A N 1
ATOM 581 C CA . LYS A 1 73 ? -11.405 -0.848 1.570 1.00 93.31 73 LYS A CA 1
ATOM 582 C C . LYS A 1 73 ? -11.563 0.107 0.385 1.00 93.31 73 LYS A C 1
ATOM 584 O O . LYS A 1 73 ? -11.990 -0.346 -0.675 1.00 93.31 73 LYS A O 1
ATOM 589 N N . ALA A 1 74 ? -11.209 1.381 0.551 1.00 93.69 74 ALA A N 1
ATOM 590 C CA . ALA A 1 74 ? -11.240 2.377 -0.518 1.00 93.69 74 ALA A CA 1
ATOM 591 C C . ALA A 1 74 ? -10.282 2.008 -1.662 1.00 93.69 74 ALA A C 1
ATOM 593 O O . ALA A 1 74 ? -10.683 2.029 -2.823 1.00 93.69 74 ALA A O 1
ATOM 594 N N . ALA A 1 75 ? -9.062 1.568 -1.339 1.00 93.94 75 ALA A N 1
ATOM 595 C CA . ALA A 1 75 ? -8.090 1.096 -2.319 1.00 93.94 75 ALA A CA 1
ATOM 596 C C . ALA A 1 75 ? -8.633 -0.091 -3.129 1.00 93.94 75 ALA A C 1
ATOM 598 O O . ALA A 1 75 ? -8.553 -0.073 -4.349 1.00 93.94 75 ALA A O 1
ATOM 599 N N . ILE A 1 76 ? -9.267 -1.083 -2.491 1.00 93.81 76 ILE A N 1
ATOM 600 C CA . ILE A 1 76 ? -9.876 -2.220 -3.209 1.00 93.81 76 ILE A CA 1
ATOM 601 C C . ILE A 1 76 ? -10.967 -1.757 -4.183 1.00 93.81 76 ILE A C 1
ATOM 603 O O . ILE A 1 76 ? -11.084 -2.316 -5.270 1.00 93.81 76 ILE A O 1
ATOM 607 N N . VAL A 1 77 ? -11.785 -0.770 -3.806 1.00 94.56 77 VAL A N 1
ATOM 608 C CA . VAL A 1 77 ? -12.811 -0.220 -4.708 1.00 94.56 77 VAL A CA 1
ATOM 609 C C . VAL A 1 77 ? -12.150 0.456 -5.909 1.00 94.56 77 VAL A C 1
ATOM 611 O O . VAL A 1 77 ? -12.486 0.120 -7.040 1.00 94.56 77 VAL A O 1
ATOM 614 N N . ALA A 1 78 ? -11.142 1.298 -5.682 1.00 93.56 78 ALA A N 1
ATOM 615 C CA . ALA A 1 78 ? -10.401 1.952 -6.760 1.00 93.56 78 ALA A CA 1
ATOM 616 C C . ALA A 1 78 ? -9.700 0.945 -7.693 1.00 93.56 78 ALA A C 1
ATOM 618 O O . ALA A 1 78 ? -9.738 1.096 -8.910 1.00 93.56 78 ALA A O 1
ATOM 619 N N . LEU A 1 79 ? -9.116 -0.127 -7.147 1.00 93.25 79 LEU A N 1
ATOM 620 C CA . LEU A 1 79 ? -8.463 -1.181 -7.935 1.00 93.25 79 LEU A CA 1
ATOM 621 C C . LEU A 1 79 ? -9.450 -2.000 -8.784 1.00 93.25 79 LEU A C 1
ATOM 623 O O . LEU A 1 79 ? -9.045 -2.602 -9.777 1.00 93.25 79 LEU A O 1
ATOM 627 N N . LYS A 1 80 ? -10.733 -2.05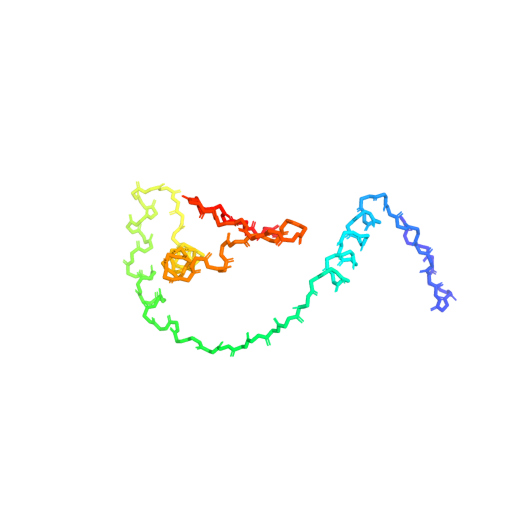1 -8.408 1.00 92.25 80 LYS A N 1
ATOM 628 C CA . LYS A 1 80 ? -11.783 -2.668 -9.234 1.00 92.25 80 LYS A CA 1
ATOM 629 C C . LYS A 1 80 ? -12.171 -1.792 -10.419 1.00 92.25 80 LYS A C 1
ATOM 631 O O . LYS A 1 80 ? -12.458 -2.327 -11.483 1.00 92.25 80 LYS A O 1
ATOM 636 N N . GLU A 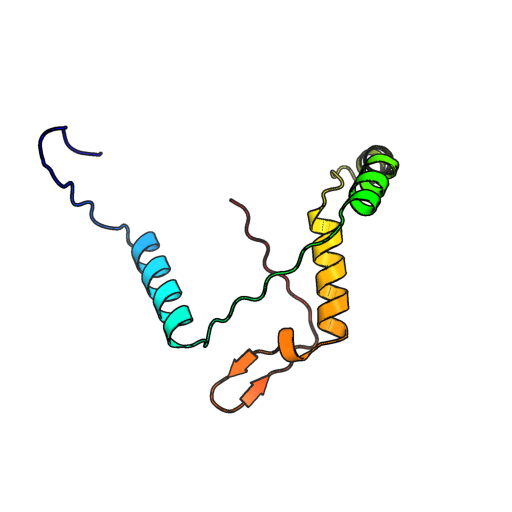1 81 ? -12.181 -0.476 -10.235 1.00 93.31 81 GLU A N 1
ATOM 637 C CA . GLU A 1 81 ? -12.486 0.489 -11.298 1.00 93.31 81 GLU A CA 1
ATOM 638 C C . GLU A 1 81 ? -11.304 0.672 -12.260 1.00 93.31 81 GLU A C 1
ATOM 640 O O . GLU A 1 81 ? -11.496 0.802 -13.468 1.00 93.31 81 GLU A O 1
ATOM 645 N N . LEU A 1 82 ? -10.076 0.629 -11.735 1.00 92.50 82 LEU A N 1
ATOM 646 C CA . LEU A 1 82 ? -8.830 0.817 -12.478 1.00 92.50 82 LEU A CA 1
ATOM 647 C C . LEU A 1 82 ? -7.935 -0.433 -12.377 1.00 92.50 82 LEU A C 1
ATOM 649 O O . LEU A 1 82 ? -6.922 -0.419 -11.670 1.00 92.50 82 LEU A O 1
ATOM 653 N N . PRO A 1 83 ? -8.250 -1.518 -13.113 1.00 91.38 83 PRO A N 1
ATOM 654 C CA . PRO A 1 83 ? -7.520 -2.786 -13.015 1.00 91.38 83 PRO A CA 1
ATOM 655 C C . PRO A 1 83 ? -6.056 -2.686 -13.464 1.00 91.38 83 PRO A C 1
ATOM 657 O O . PRO A 1 83 ? -5.233 -3.490 -13.036 1.00 91.38 83 PRO A O 1
ATOM 660 N N . ALA A 1 84 ? -5.709 -1.680 -14.276 1.00 91.00 84 ALA A N 1
ATOM 661 C CA . ALA A 1 84 ? -4.333 -1.421 -14.702 1.00 91.00 84 ALA A CA 1
ATOM 662 C C . ALA A 1 84 ? -3.388 -1.112 -13.528 1.00 91.00 84 ALA A C 1
ATOM 664 O O . ALA A 1 84 ? -2.207 -1.428 -13.599 1.00 91.00 84 ALA A O 1
ATOM 665 N N . VAL A 1 85 ? -3.901 -0.549 -12.428 1.00 90.94 85 VAL A N 1
ATOM 666 C CA . VAL A 1 85 ? -3.093 -0.258 -11.231 1.00 90.94 85 VAL A CA 1
ATOM 667 C C . VAL A 1 85 ? -2.732 -1.541 -10.469 1.00 90.94 85 VAL A C 1
ATOM 669 O O . VAL A 1 85 ? -1.703 -1.589 -9.804 1.00 90.94 85 VAL A O 1
ATOM 672 N N . ASN A 1 86 ? -3.549 -2.595 -10.584 1.00 94.00 86 ASN A N 1
ATOM 673 C CA . ASN A 1 86 ? -3.286 -3.908 -9.982 1.00 94.00 86 ASN A CA 1
ATOM 674 C C . ASN A 1 86 ? -2.471 -4.841 -10.899 1.00 94.00 86 ASN A C 1
ATOM 676 O O . ASN A 1 86 ? -2.235 -6.000 -10.551 1.00 94.00 86 ASN A O 1
ATOM 680 N N . ALA A 1 87 ? -2.109 -4.381 -12.098 1.00 92.94 87 ALA A N 1
ATOM 681 C CA . ALA A 1 87 ? -1.384 -5.178 -13.074 1.00 92.94 87 ALA A CA 1
ATOM 682 C C . ALA A 1 87 ? 0.132 -5.123 -12.837 1.00 92.94 87 ALA A C 1
ATOM 684 O O . ALA A 1 87 ? 0.658 -4.226 -12.177 1.00 92.94 87 ALA A O 1
ATOM 685 N N . GLU A 1 88 ? 0.837 -6.100 -13.391 1.00 92.06 88 GLU A N 1
ATOM 686 C CA . GLU A 1 88 ? 2.296 -6.177 -13.386 1.00 92.06 88 GLU A CA 1
ATOM 687 C C . GLU A 1 88 ? 2.815 -6.226 -14.822 1.00 92.06 88 GLU A C 1
ATOM 689 O O . GLU A 1 88 ? 2.149 -6.770 -15.700 1.00 92.06 88 GLU A O 1
ATOM 694 N N . ILE A 1 89 ? 3.988 -5.643 -15.057 1.00 91.94 89 ILE A N 1
ATOM 695 C CA . ILE A 1 89 ? 4.691 -5.743 -16.338 1.00 91.94 89 ILE A CA 1
ATOM 696 C C . ILE A 1 89 ? 5.693 -6.889 -16.209 1.00 91.94 89 ILE A C 1
ATOM 698 O O . ILE A 1 89 ? 6.588 -6.815 -15.364 1.00 91.94 89 ILE A O 1
ATOM 702 N N . ASP A 1 90 ? 5.540 -7.922 -17.034 1.00 90.69 90 ASP A N 1
ATOM 703 C CA . ASP A 1 90 ? 6.456 -9.060 -17.120 1.00 90.69 90 ASP A CA 1
ATOM 704 C C . ASP A 1 90 ? 7.084 -9.095 -18.517 1.00 90.69 90 ASP A C 1
ATOM 706 O O . ASP A 1 90 ? 6.474 -9.533 -19.492 1.00 90.69 90 ASP A O 1
ATOM 710 N N . GLY A 1 91 ? 8.299 -8.551 -18.628 1.00 88.50 91 GLY A N 1
ATOM 711 C CA . GLY A 1 91 ? 8.968 -8.369 -19.915 1.00 88.50 91 GLY A CA 1
ATOM 712 C C . GLY A 1 91 ? 8.177 -7.437 -20.836 1.00 88.50 91 GLY A C 1
ATOM 713 O O . GLY A 1 91 ? 8.069 -6.243 -20.553 1.00 88.50 91 GLY A O 1
ATOM 714 N N . ASP A 1 92 ? 7.641 -8.001 -21.920 1.00 91.81 92 ASP A N 1
ATOM 715 C CA . ASP A 1 92 ? 6.849 -7.289 -22.932 1.00 91.81 92 ASP A CA 1
ATOM 716 C C . ASP A 1 92 ? 5.326 -7.432 -22.721 1.00 91.81 92 ASP A C 1
ATOM 718 O O . ASP A 1 92 ? 4.544 -6.796 -23.432 1.00 91.81 92 ASP A O 1
ATOM 722 N N . ASP A 1 93 ? 4.895 -8.229 -21.735 1.00 92.94 93 ASP A N 1
ATOM 723 C CA . ASP A 1 93 ? 3.487 -8.502 -21.443 1.00 92.94 93 ASP A CA 1
ATOM 724 C C . ASP A 1 93 ? 2.988 -7.748 -20.198 1.00 92.94 93 ASP A C 1
ATOM 726 O O . ASP A 1 93 ? 3.724 -7.474 -19.247 1.00 92.94 93 ASP A O 1
ATOM 730 N N . ILE A 1 94 ? 1.685 -7.441 -20.180 1.00 93.19 94 ILE A N 1
ATOM 731 C CA . ILE A 1 94 ? 0.993 -6.876 -19.012 1.00 93.19 94 ILE A CA 1
ATOM 732 C C . ILE A 1 94 ? 0.075 -7.941 -18.413 1.00 93.19 94 ILE A C 1
ATOM 734 O O . ILE A 1 94 ? -0.888 -8.388 -19.040 1.00 93.19 94 ILE A O 1
ATOM 738 N N . VAL A 1 95 ? 0.335 -8.309 -17.162 1.00 93.81 95 VAL A N 1
ATOM 739 C CA . VAL A 1 95 ? -0.416 -9.321 -16.419 1.00 93.81 95 VAL A CA 1
ATOM 740 C C . VAL A 1 95 ? -1.438 -8.647 -15.510 1.00 93.81 95 VAL A C 1
ATOM 742 O O . VAL A 1 95 ? -1.099 -8.080 -14.470 1.00 93.81 95 VAL A O 1
ATOM 745 N N . TYR A 1 96 ? -2.718 -8.746 -15.870 1.00 93.00 96 TYR A N 1
ATOM 746 C CA . TYR A 1 96 ? -3.824 -8.297 -15.023 1.00 93.00 96 TYR A CA 1
ATOM 747 C C . TYR A 1 96 ? -4.160 -9.342 -13.953 1.00 93.00 96 TYR A C 1
ATOM 749 O O . TYR A 1 96 ? -4.361 -10.521 -14.251 1.00 93.00 96 TYR A O 1
ATOM 757 N N . LYS A 1 97 ? -4.259 -8.908 -12.693 1.00 91.12 97 LYS A N 1
ATOM 758 C CA . LYS A 1 97 ? -4.524 -9.791 -11.548 1.00 91.12 97 LYS A CA 1
ATOM 759 C C . LYS A 1 97 ? -5.998 -9.743 -11.137 1.00 91.12 97 LYS A C 1
ATOM 761 O O . LYS A 1 97 ? -6.528 -8.680 -10.825 1.00 91.12 97 LYS A O 1
ATOM 766 N N . ASN A 1 98 ? -6.626 -10.920 -11.057 1.00 89.6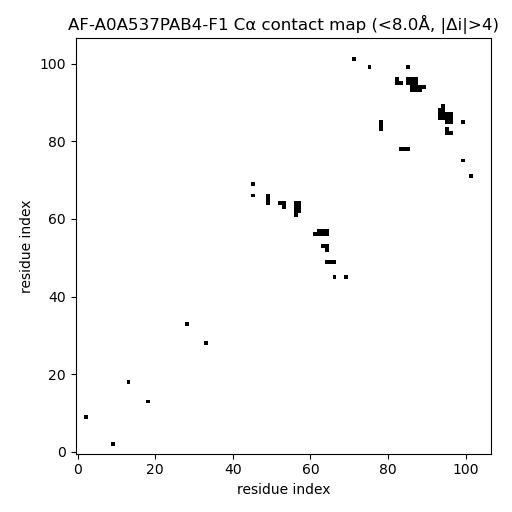2 98 ASN A N 1
ATOM 767 C CA . ASN A 1 98 ? -8.020 -11.111 -10.612 1.00 89.62 98 ASN A CA 1
ATOM 768 C C . ASN A 1 98 ? -8.163 -11.318 -9.089 1.00 89.62 98 ASN A C 1
ATOM 770 O O . ASN A 1 98 ? -9.194 -11.785 -8.608 1.00 89.62 98 ASN A O 1
ATOM 774 N N . HIS A 1 99 ? -7.119 -11.004 -8.326 1.00 92.50 99 HIS A N 1
ATOM 775 C CA . HIS A 1 99 ? -7.088 -11.044 -6.866 1.00 92.50 99 HIS A CA 1
ATOM 776 C C . HIS A 1 99 ? -6.489 -9.737 -6.333 1.00 92.50 99 HIS A C 1
ATOM 778 O O . HIS A 1 99 ? -5.802 -9.021 -7.063 1.00 92.50 99 HIS A O 1
ATOM 784 N N . TYR A 1 100 ? -6.765 -9.422 -5.066 1.00 91.69 100 TYR A N 1
ATOM 785 C CA . TYR A 1 100 ? -6.361 -8.164 -4.433 1.00 91.69 100 TYR A CA 1
ATOM 786 C C . TYR A 1 100 ? -5.578 -8.442 -3.151 1.00 91.69 100 TYR A C 1
ATOM 788 O O . TYR A 1 100 ? -6.158 -8.501 -2.065 1.00 91.69 100 TYR A O 1
ATOM 796 N N . ASP A 1 101 ? -4.262 -8.578 -3.292 1.00 92.44 101 ASP A N 1
ATOM 797 C CA . ASP A 1 101 ? -3.342 -8.762 -2.171 1.00 92.44 101 ASP A CA 1
ATOM 798 C C . ASP A 1 101 ? -2.643 -7.434 -1.854 1.00 92.44 101 ASP A C 1
ATOM 800 O O . ASP A 1 101 ? -1.832 -6.933 -2.632 1.00 92.44 101 ASP A O 1
ATOM 804 N N . ILE A 1 102 ? -2.973 -6.838 -0.705 1.00 91.88 102 ILE A N 1
ATOM 805 C CA . ILE A 1 102 ? -2.473 -5.514 -0.306 1.00 91.88 102 ILE A CA 1
ATOM 806 C C . ILE A 1 102 ? -1.375 -5.670 0.746 1.00 91.88 102 ILE A C 1
ATOM 808 O O . ILE A 1 102 ? -1.628 -6.074 1.882 1.00 91.88 102 ILE A O 1
ATOM 812 N N . GLY A 1 103 ? -0.149 -5.298 0.378 1.00 90.81 103 GLY A N 1
ATOM 813 C CA . GLY A 1 103 ? 0.973 -5.223 1.308 1.00 90.81 103 GLY A CA 1
ATOM 814 C C . GLY A 1 103 ? 0.824 -4.038 2.263 1.00 90.81 103 GLY A C 1
ATOM 815 O O . GLY A 1 103 ? 0.797 -2.888 1.831 1.00 90.81 103 GLY A O 1
ATOM 816 N N . VAL A 1 104 ? 0.766 -4.306 3.569 1.00 90.75 104 VAL A N 1
ATOM 817 C CA . VAL A 1 104 ? 0.725 -3.269 4.610 1.00 90.75 104 VAL A CA 1
ATOM 818 C C . VAL A 1 104 ? 2.069 -3.233 5.32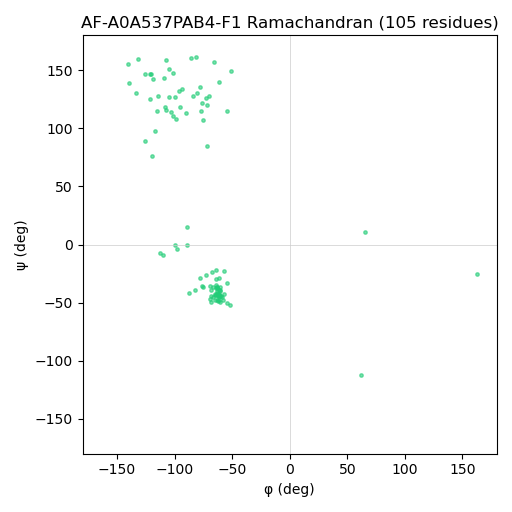8 1.00 90.75 104 VAL A C 1
ATOM 820 O O . VAL A 1 104 ? 2.457 -4.200 5.982 1.00 90.75 104 VAL A O 1
ATOM 823 N N . ALA A 1 105 ? 2.789 -2.117 5.205 1.00 88.69 105 ALA A N 1
ATOM 824 C CA . ALA A 1 105 ? 4.029 -1.906 5.939 1.00 88.69 105 ALA A CA 1
ATOM 825 C C . ALA A 1 105 ? 3.727 -1.633 7.420 1.00 88.69 105 ALA A C 1
ATOM 827 O O . ALA A 1 105 ? 2.963 -0.725 7.748 1.00 88.69 105 ALA A O 1
ATOM 828 N N . VAL A 1 106 ? 4.347 -2.416 8.302 1.00 83.88 106 VAL A N 1
ATOM 829 C CA . VAL A 1 106 ? 4.315 -2.224 9.756 1.00 83.88 106 VAL A CA 1
ATOM 830 C C . VAL A 1 106 ? 5.737 -1.889 10.193 1.00 83.88 106 VAL A C 1
ATOM 832 O O . VAL A 1 106 ? 6.675 -2.594 9.814 1.00 83.88 106 VAL A O 1
ATOM 835 N N . GLY A 1 107 ? 5.892 -0.794 10.930 1.00 69.75 107 GLY A N 1
ATOM 836 C CA . GLY A 1 107 ? 7.168 -0.288 11.432 1.00 69.75 107 GLY A CA 1
ATOM 837 C C . GLY A 1 107 ? 7.109 -0.011 12.920 1.00 69.75 107 GLY A C 1
ATOM 838 O O . GLY A 1 107 ? 5.980 0.150 13.436 1.00 69.75 107 GLY A O 1
#

Radius of gyration: 21.42 Å; Cα contacts (8 Å, |Δi|>4): 40; chains: 1; bounding box: 57×27×45 Å

Solvent-accessible surface area (backbone atoms only — not comparable to full-atom values): 7206 Å² total; per-residue (Å²): 136,85,81,74,96,84,62,99,69,84,91,75,83,76,51,73,68,60,47,54,51,52,54,52,54,52,50,50,60,73,73,43,92,83,78,88,87,86,84,87,79,88,53,67,65,64,50,55,51,42,67,74,41,30,64,63,44,26,74,74,68,76,44,81,72,56,69,65,61,56,52,55,52,51,49,54,54,51,39,68,77,41,48,74,78,57,36,46,79,58,91,94,45,75,48,74,55,97,70,88,85,80,89,77,90,82,131

Nearest PDB structures (foldseek):
  9dz8-assembly1_A  TM=9.451E-01  e=9.517E-09  Escherichia coli BL21(DE3)
  1e2o-assembly1_A  TM=9.632E-01  e=2.355E-08  Escherichia coli
  1c4t-assembly1_A  TM=9.352E-01  e=5.056E-07  Escherichia coli BL21(DE3)
  6zzl-assembly1_C  TM=9.039E-01  e=3.795E-04  Corynebacterium glutamicum ATCC 13032
  3mae-assembly1_A  TM=8.724E-01  e=1.158E-03  Listeria monocytogenes serotype 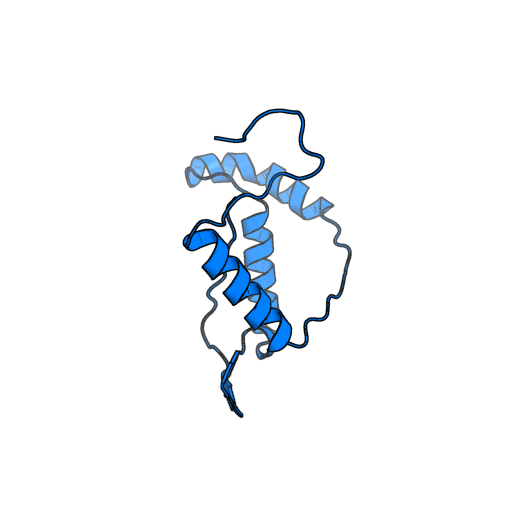4b str. F2365